Protein AF-A0A522DZ45-F1 (afdb_monomer)

Mean predicted aligned error: 13.58 Å

pLDDT: mean 76.58, std 24.74, range [31.66, 98.0]

Nearest PDB structures (foldseek):
  8xeo-assembly1_A  TM=7.643E-01  e=3.163E-04  Legionella pneumophila
  8xeh-assembly1_E  TM=7.395E-01  e=2.296E-04  Legionella pneumophila
  1no5-assembly2_B  TM=6.433E-01  e=9.400E-04  Haemophilus influenzae
  2rff-assembly1_A  TM=5.553E-01  e=5.630E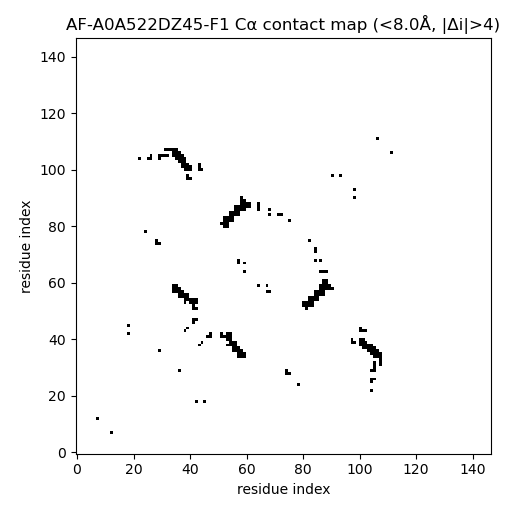-04  Saccharolobus solfataricus P2
  3jz0-assembly1_B  TM=6.076E-01  e=6.879E-02  Enterococcus faecium

Sequence (147 aa):
MKIINDKTSLIQKARIKRKAEIMHYLIEAFKGFDCPVYLFGSYATEKFHGNSDVDILIVTPEQLKDKHYRAACNRMSALDMDYDILVTDSMARLDQSIINSLQIVSLQPSQIQSKVMVSRNQGGMALIRHDRIIDWHVSSTLDLTNF

Foldseek 3Di:
DDPPPPPQDPVNVVLVVVLVVVLVLLLVLCPPPQFWKWWFPCSLVSNDDPQDATEMETADAPVCQVVSVVSVCVSCVPVPHHYDYHYYNDPPPDDVRRVVSIDTRDHRPVVVVVPPDDDDDDDDDDDDDDDDDDDDDDDDDDDDDDD

Radius of gyration: 21.02 Å; Cα contacts (8 Å, |Δi|>4): 140; chains: 1; bounding box: 36×63×49 Å

Structure (mmCIF, N/CA/C/O backbone):
data_AF-A0A522DZ45-F1
#
_entry.id   AF-A0A522DZ45-F1
#
loop_
_atom_site.group_PDB
_atom_site.id
_atom_site.type_symbol
_atom_site.label_atom_id
_atom_site.label_alt_id
_atom_site.label_comp_id
_atom_site.label_asym_id
_atom_site.label_entity_id
_atom_site.label_seq_id
_atom_site.pdbx_PDB_ins_code
_atom_site.Cartn_x
_atom_site.Cartn_y
_atom_site.Cartn_z
_atom_site.occupancy
_atom_site.B_iso_or_equiv
_atom_site.auth_seq_id
_atom_site.auth_comp_id
_atom_site.auth_asym_id
_atom_site.auth_atom_id
_atom_site.pdbx_PDB_model_num
ATOM 1 N N . MET A 1 1 ? 22.751 21.325 -31.273 1.00 41.66 1 MET A N 1
ATOM 2 C CA . MET A 1 1 ? 21.856 20.167 -31.058 1.00 41.66 1 MET A CA 1
ATOM 3 C C . MET A 1 1 ? 22.291 19.477 -29.765 1.00 41.66 1 MET A C 1
ATOM 5 O O . MET A 1 1 ? 23.362 18.888 -29.744 1.00 41.66 1 MET A O 1
ATOM 9 N N . LYS A 1 2 ? 21.569 19.653 -28.649 1.00 40.28 2 LYS A N 1
ATOM 10 C CA . LYS A 1 2 ? 21.887 18.951 -27.391 1.00 40.28 2 LYS A CA 1
ATOM 11 C C . LYS A 1 2 ? 21.321 17.537 -27.498 1.00 40.28 2 LYS A C 1
ATOM 13 O O . LYS A 1 2 ? 20.109 17.368 -27.439 1.00 40.28 2 LYS A O 1
ATOM 18 N N . ILE A 1 3 ? 22.187 16.546 -27.686 1.00 45.78 3 ILE A N 1
ATOM 19 C CA . ILE A 1 3 ? 21.813 15.136 -27.549 1.00 45.78 3 ILE A CA 1
ATOM 20 C C . ILE A 1 3 ? 21.611 14.907 -26.051 1.00 45.78 3 ILE A C 1
ATOM 22 O O . ILE A 1 3 ? 22.574 14.807 -25.290 1.00 45.78 3 ILE A O 1
ATOM 26 N N . ILE A 1 4 ? 20.356 14.933 -25.608 1.00 49.72 4 ILE A N 1
ATOM 27 C CA . ILE A 1 4 ? 19.996 14.581 -24.237 1.00 49.72 4 ILE A CA 1
ATOM 28 C C . ILE A 1 4 ? 20.184 13.070 -24.150 1.00 49.72 4 ILE A C 1
ATOM 30 O O . ILE A 1 4 ? 19.404 12.294 -24.692 1.00 49.72 4 ILE A O 1
ATOM 34 N N . ASN A 1 5 ? 21.303 12.674 -23.557 1.00 49.06 5 ASN A N 1
ATOM 35 C CA . ASN A 1 5 ? 21.681 11.286 -23.371 1.00 49.06 5 ASN A CA 1
ATOM 36 C C . ASN A 1 5 ? 20.736 10.694 -22.311 1.00 49.06 5 ASN A C 1
ATOM 38 O O . ASN A 1 5 ? 20.983 10.833 -21.112 1.00 49.06 5 ASN A O 1
ATOM 42 N N . ASP A 1 6 ? 19.615 10.118 -22.746 1.00 60.06 6 ASP A N 1
ATOM 43 C CA . ASP A 1 6 ? 18.655 9.427 -21.883 1.00 60.06 6 ASP A CA 1
ATOM 44 C C . ASP A 1 6 ? 19.277 8.105 -21.402 1.00 60.06 6 ASP A C 1
ATOM 46 O O . ASP A 1 6 ? 19.072 7.033 -21.967 1.00 60.06 6 ASP A O 1
ATOM 50 N N . LYS A 1 7 ? 20.134 8.207 -20.381 1.00 66.19 7 LYS A N 1
ATOM 51 C CA . LYS A 1 7 ? 20.932 7.111 -19.809 1.00 66.19 7 LYS A CA 1
ATOM 52 C C . LYS A 1 7 ? 20.122 6.172 -18.901 1.00 66.19 7 LYS A C 1
ATOM 54 O O . LYS A 1 7 ? 20.706 5.548 -18.017 1.00 66.19 7 LYS A O 1
ATOM 59 N N . THR A 1 8 ? 18.803 6.065 -19.061 1.00 74.69 8 THR A N 1
ATOM 60 C CA . THR A 1 8 ? 18.029 5.064 -18.311 1.00 74.69 8 THR A CA 1
ATOM 61 C C . THR A 1 8 ? 17.994 3.735 -19.056 1.00 74.69 8 THR A C 1
ATOM 63 O O . THR A 1 8 ? 17.561 3.654 -20.206 1.00 74.69 8 THR A O 1
ATOM 66 N N . SER A 1 9 ? 18.447 2.666 -18.395 1.00 87.06 9 SER A N 1
ATOM 67 C CA . SER A 1 9 ? 18.391 1.316 -18.963 1.00 87.06 9 SER A CA 1
ATOM 68 C C . SER A 1 9 ? 16.939 0.857 -19.141 1.00 87.06 9 SER A C 1
ATOM 70 O O . SER A 1 9 ? 16.041 1.305 -18.426 1.00 87.06 9 SER A O 1
ATOM 72 N N . LEU A 1 10 ? 16.689 -0.080 -20.063 1.00 87.88 10 LEU A N 1
ATOM 73 C CA . LEU A 1 10 ? 15.348 -0.657 -20.260 1.00 87.88 10 LEU A CA 1
ATOM 74 C C . LEU A 1 10 ? 14.769 -1.232 -18.957 1.00 87.88 10 LEU A C 1
ATOM 76 O O . LEU A 1 10 ? 13.581 -1.079 -18.686 1.00 87.88 10 LEU A O 1
ATOM 80 N N . ILE A 1 11 ? 15.625 -1.819 -18.118 1.00 86.88 11 ILE A N 1
ATOM 81 C CA . ILE A 1 11 ? 15.256 -2.353 -16.801 1.00 86.88 11 ILE A CA 1
ATOM 82 C C . ILE A 1 11 ? 14.803 -1.228 -15.863 1.00 86.88 11 ILE A C 1
ATOM 84 O O . ILE A 1 11 ? 13.797 -1.367 -15.169 1.00 86.88 11 ILE A O 1
ATOM 88 N N . GLN A 1 12 ? 15.509 -0.094 -15.852 1.00 87.00 12 GLN A N 1
ATOM 89 C CA . GLN A 1 12 ? 15.113 1.072 -15.058 1.00 87.00 12 GLN A CA 1
ATOM 90 C C . GLN A 1 12 ? 13.783 1.655 -15.546 1.00 87.00 12 GLN A C 1
ATOM 92 O O . GLN A 1 12 ? 12.916 1.948 -14.726 1.00 87.00 12 GLN A O 1
ATOM 97 N N . LYS A 1 13 ? 13.577 1.750 -16.866 1.00 89.19 13 LYS A N 1
ATOM 98 C CA . LYS A 1 13 ? 12.304 2.204 -17.450 1.00 89.19 13 LYS A CA 1
ATOM 99 C C . LYS A 1 13 ? 11.144 1.280 -17.071 1.00 89.19 13 LYS A C 1
ATOM 101 O O . LYS A 1 13 ? 10.094 1.765 -16.655 1.00 89.19 13 LYS A O 1
ATOM 106 N N . ALA A 1 14 ? 11.346 -0.037 -17.149 1.00 89.25 14 ALA A N 1
ATOM 107 C CA . ALA A 1 14 ? 10.351 -1.026 -16.740 1.00 89.25 14 ALA A CA 1
ATOM 108 C C . ALA A 1 14 ? 10.012 -0.920 -15.244 1.00 89.25 14 ALA A C 1
ATOM 110 O O . ALA A 1 14 ? 8.837 -0.943 -14.886 1.00 89.25 14 ALA A O 1
ATOM 111 N N . ARG A 1 15 ? 11.017 -0.721 -14.378 1.00 89.94 15 ARG A N 1
ATOM 112 C CA . ARG A 1 15 ? 10.806 -0.476 -12.942 1.00 89.94 15 ARG A CA 1
ATOM 113 C C . ARG A 1 15 ? 9.982 0.787 -12.694 1.00 89.94 15 ARG A C 1
ATOM 115 O O . ARG A 1 15 ? 8.965 0.717 -12.014 1.00 89.94 15 ARG A O 1
ATOM 122 N N . ILE A 1 16 ? 10.366 1.923 -13.275 1.00 90.62 16 ILE A N 1
ATOM 123 C CA . ILE A 1 16 ? 9.628 3.187 -13.107 1.00 90.62 16 ILE A CA 1
ATOM 124 C C . ILE A 1 16 ? 8.167 3.016 -13.535 1.00 90.62 16 ILE A C 1
ATOM 126 O O . ILE A 1 16 ? 7.261 3.386 -12.790 1.00 90.62 16 ILE A O 1
ATOM 130 N N . LYS A 1 17 ? 7.941 2.398 -14.702 1.00 91.94 17 LYS A N 1
ATOM 131 C CA . LYS A 1 17 ? 6.596 2.113 -15.207 1.00 91.94 17 LYS A CA 1
ATOM 132 C C . LYS A 1 17 ? 5.808 1.230 -14.236 1.00 91.94 17 LYS A C 1
ATOM 134 O O . LYS A 1 17 ? 4.699 1.597 -13.868 1.00 91.94 17 LYS A O 1
ATOM 139 N N . ARG A 1 18 ? 6.396 0.125 -13.766 1.00 92.44 18 ARG A N 1
ATOM 140 C CA . ARG A 1 18 ? 5.729 -0.797 -12.837 1.00 92.44 18 ARG A CA 1
ATOM 141 C C . ARG A 1 18 ? 5.353 -0.112 -11.526 1.00 92.44 18 ARG A C 1
ATOM 143 O O . ARG A 1 18 ? 4.220 -0.236 -11.085 1.00 92.44 18 ARG A O 1
ATOM 150 N N . LYS A 1 19 ? 6.262 0.663 -10.928 1.00 92.69 19 LYS A N 1
ATOM 151 C CA . LYS A 1 19 ? 5.959 1.435 -9.712 1.00 92.69 19 LYS A CA 1
ATOM 152 C C . LYS A 1 19 ? 4.805 2.414 -9.941 1.00 92.69 19 LYS A C 1
ATOM 154 O O . LYS A 1 19 ? 3.927 2.519 -9.090 1.00 92.69 19 LYS A O 1
ATOM 159 N N . ALA A 1 20 ? 4.798 3.119 -11.073 1.00 92.88 20 ALA A N 1
ATOM 160 C CA . ALA A 1 20 ? 3.734 4.062 -11.404 1.00 92.88 20 ALA A CA 1
ATOM 161 C C . ALA A 1 20 ? 2.370 3.370 -11.566 1.00 92.88 20 ALA A C 1
ATOM 163 O O . ALA A 1 20 ? 1.375 3.885 -11.066 1.00 92.88 20 ALA A O 1
ATOM 164 N N . GLU A 1 21 ? 2.328 2.194 -12.201 1.00 94.62 21 GLU A N 1
ATOM 165 C CA . GLU A 1 21 ? 1.113 1.375 -12.324 1.00 94.62 21 GLU A CA 1
ATOM 166 C C . GLU A 1 21 ? 0.566 0.959 -10.954 1.00 94.62 21 GLU A C 1
ATOM 168 O O . GLU A 1 21 ? -0.621 1.138 -10.692 1.00 94.62 21 GLU A O 1
ATOM 173 N N . ILE A 1 22 ? 1.433 0.474 -10.058 1.00 95.44 22 ILE A N 1
ATOM 174 C CA . ILE A 1 22 ? 1.035 0.081 -8.700 1.00 95.44 22 ILE A CA 1
ATOM 175 C C . ILE A 1 22 ? 0.538 1.283 -7.902 1.00 95.44 22 ILE A C 1
ATOM 177 O O . ILE A 1 22 ? -0.529 1.220 -7.299 1.00 95.44 22 ILE A O 1
ATOM 181 N N . MET A 1 23 ? 1.253 2.408 -7.938 1.00 95.25 23 MET A N 1
ATOM 182 C CA . MET A 1 23 ? 0.802 3.624 -7.259 1.00 95.25 23 MET A CA 1
ATOM 183 C C . MET A 1 23 ? -0.543 4.116 -7.792 1.00 95.25 23 MET A C 1
ATOM 185 O O . MET A 1 23 ? -1.404 4.499 -7.004 1.00 95.25 23 MET A O 1
ATOM 189 N N . HIS A 1 24 ? -0.744 4.085 -9.110 1.00 95.31 24 HIS A N 1
ATOM 190 C CA . HIS A 1 24 ? -2.011 4.473 -9.720 1.00 95.31 24 HIS A CA 1
ATOM 191 C C . HIS A 1 24 ? -3.156 3.555 -9.277 1.00 95.31 24 HIS A C 1
ATOM 193 O O . HIS A 1 24 ? -4.192 4.054 -8.839 1.00 95.31 24 HIS A O 1
ATOM 199 N N . TYR A 1 25 ? -2.940 2.235 -9.313 1.00 96.81 25 TYR A N 1
ATOM 200 C CA . TYR A 1 25 ? -3.900 1.259 -8.805 1.00 96.81 25 TYR A CA 1
ATOM 201 C C . TYR A 1 25 ? -4.271 1.551 -7.350 1.00 96.81 25 TYR A C 1
ATOM 203 O O . TYR A 1 25 ? -5.450 1.668 -7.030 1.00 96.81 25 TYR A O 1
ATOM 211 N N . LEU A 1 26 ? -3.275 1.711 -6.473 1.00 97.12 26 LEU A N 1
ATOM 212 C CA . LEU A 1 26 ? -3.495 1.918 -5.044 1.00 97.12 26 LEU A CA 1
ATOM 213 C C . LEU A 1 26 ? -4.275 3.210 -4.768 1.00 97.12 26 LEU A C 1
ATOM 215 O O . LEU A 1 26 ? -5.194 3.206 -3.950 1.00 97.12 26 LEU A O 1
ATOM 219 N N . ILE A 1 27 ? -3.951 4.305 -5.460 1.00 95.25 27 ILE A N 1
ATOM 220 C CA . ILE A 1 27 ? -4.651 5.588 -5.299 1.00 95.25 27 ILE A CA 1
ATOM 221 C C . ILE A 1 27 ? -6.129 5.457 -5.680 1.00 95.25 27 ILE A C 1
ATOM 223 O O . ILE A 1 27 ? -6.992 5.915 -4.930 1.00 95.25 27 ILE A O 1
ATOM 227 N N . GLU A 1 28 ? -6.439 4.816 -6.808 1.00 95.44 28 GLU A N 1
ATOM 228 C CA . GLU A 1 28 ? -7.829 4.632 -7.234 1.00 95.44 28 GLU A CA 1
ATOM 229 C C . GLU A 1 28 ? -8.567 3.623 -6.345 1.00 95.44 28 GLU A C 1
ATOM 231 O O . GLU A 1 28 ? -9.671 3.906 -5.875 1.00 95.44 28 GLU A O 1
ATOM 236 N N . ALA A 1 29 ? -7.939 2.490 -6.023 1.00 95.75 29 ALA A N 1
ATOM 237 C CA . ALA A 1 29 ? -8.518 1.459 -5.168 1.00 95.75 29 ALA A CA 1
ATOM 238 C C . ALA A 1 29 ? -8.840 1.993 -3.767 1.00 95.75 29 ALA A C 1
ATOM 240 O O . ALA A 1 29 ? -9.884 1.657 -3.211 1.00 95.75 29 ALA A O 1
ATOM 241 N N . PHE A 1 30 ? -7.995 2.860 -3.197 1.00 95.81 30 PHE A N 1
ATOM 242 C CA . PHE A 1 30 ? -8.161 3.444 -1.858 1.00 95.81 30 PHE A CA 1
ATOM 243 C C . PHE A 1 30 ? -8.716 4.873 -1.854 1.00 95.81 30 PHE A C 1
ATOM 245 O O . PHE A 1 30 ? -8.733 5.546 -0.814 1.00 95.81 30 PHE A O 1
ATOM 252 N N . LYS A 1 31 ? -9.254 5.330 -2.986 1.00 91.94 31 LYS A N 1
ATOM 253 C CA . LYS A 1 31 ? -9.982 6.593 -3.059 1.00 91.94 31 LYS A CA 1
ATOM 254 C C . LYS A 1 31 ? -11.163 6.570 -2.088 1.00 91.94 31 LYS A C 1
ATOM 256 O O . LYS A 1 31 ? -11.924 5.598 -2.030 1.00 91.94 31 LYS A O 1
ATOM 261 N N . GLY A 1 32 ? -11.270 7.621 -1.276 1.00 89.00 32 GLY A N 1
ATOM 262 C CA . GLY A 1 32 ? -12.320 7.751 -0.262 1.00 89.00 32 GLY A CA 1
ATOM 263 C C . GLY A 1 32 ? -12.331 6.633 0.786 1.00 89.00 32 GLY A C 1
ATOM 264 O O . GLY A 1 32 ? -13.394 6.316 1.306 1.00 89.00 32 GLY A O 1
ATOM 265 N N . PHE A 1 33 ? -11.196 5.979 1.053 1.00 93.38 33 PHE A N 1
ATOM 266 C CA . PHE A 1 33 ? -11.109 5.019 2.151 1.00 93.38 33 PHE A CA 1
ATOM 267 C C . PHE A 1 33 ? -11.224 5.738 3.499 1.00 93.38 33 PHE A C 1
ATOM 269 O O . PHE A 1 33 ? -10.705 6.840 3.675 1.00 93.38 33 PHE A O 1
ATOM 276 N N . ASP A 1 34 ? -11.895 5.102 4.458 1.00 90.69 3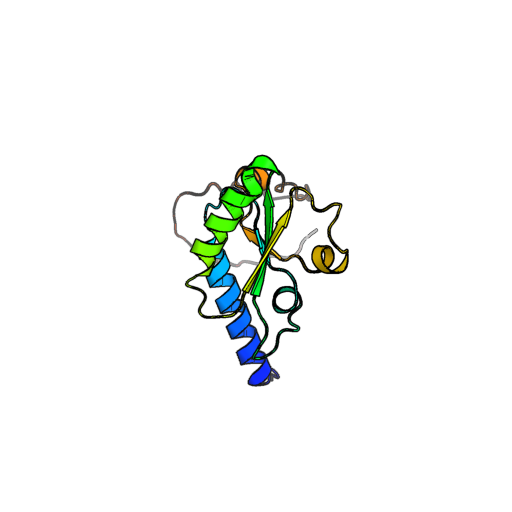4 ASP A N 1
ATOM 277 C CA . ASP A 1 34 ? -12.262 5.726 5.736 1.00 90.69 34 ASP A CA 1
ATOM 278 C C . ASP A 1 34 ? -11.063 5.991 6.658 1.00 90.69 34 ASP A C 1
ATOM 280 O O . ASP A 1 34 ? -11.221 6.613 7.704 1.00 90.69 34 ASP A O 1
ATOM 284 N N . CYS A 1 35 ? -9.862 5.532 6.312 1.00 92.00 35 CYS A N 1
ATOM 285 C CA . CYS A 1 35 ? -8.660 5.679 7.123 1.00 92.00 35 CYS A CA 1
ATOM 286 C C . CYS A 1 35 ? -7.405 5.879 6.259 1.00 92.00 35 CYS A C 1
ATOM 288 O O . CYS A 1 35 ? -7.416 5.530 5.076 1.00 92.00 35 CYS A O 1
ATOM 290 N N . PRO A 1 36 ? -6.318 6.429 6.832 1.00 93.88 36 PRO A N 1
ATOM 291 C CA . PRO A 1 36 ? -5.055 6.577 6.123 1.00 93.88 36 PRO A CA 1
ATOM 292 C C . PRO A 1 36 ? -4.501 5.238 5.628 1.00 93.88 36 PRO A C 1
ATOM 294 O O . PRO A 1 36 ? -4.484 4.250 6.370 1.00 93.88 36 PRO A O 1
ATOM 297 N N . VAL A 1 37 ? -4.015 5.242 4.387 1.00 96.00 37 VAL A N 1
ATOM 298 C CA . VAL A 1 37 ? -3.366 4.104 3.729 1.00 96.00 37 VAL A CA 1
ATOM 299 C C . VAL A 1 37 ? -2.002 4.539 3.224 1.00 96.00 37 VAL A C 1
ATOM 301 O O . VAL A 1 37 ? -1.864 5.586 2.578 1.00 96.00 37 VAL A O 1
ATOM 304 N N . TYR A 1 38 ? -1.001 3.714 3.495 1.00 96.81 38 TYR A N 1
ATOM 305 C CA . TYR A 1 38 ? 0.377 3.936 3.090 1.00 96.81 38 TYR A CA 1
ATOM 306 C C . TYR A 1 38 ? 0.902 2.724 2.327 1.00 96.81 38 TYR A C 1
ATOM 308 O O . TYR A 1 38 ? 0.581 1.592 2.668 1.00 96.81 38 TYR A O 1
ATOM 316 N N . LEU A 1 39 ? 1.742 2.972 1.333 1.00 97.19 39 LEU A N 1
ATOM 317 C CA . LEU A 1 39 ? 2.633 1.984 0.740 1.00 97.19 39 LEU A CA 1
ATOM 318 C C . LEU A 1 39 ? 3.916 1.947 1.577 1.00 97.19 39 LEU A C 1
ATOM 320 O O . LEU A 1 39 ? 4.432 3.003 1.953 1.00 97.19 39 LEU A O 1
ATOM 324 N N . PHE A 1 40 ? 4.450 0.761 1.849 1.00 95.81 40 PHE A N 1
ATOM 325 C CA . PHE A 1 40 ? 5.753 0.609 2.498 1.00 95.81 40 PHE A CA 1
ATOM 326 C C . PHE A 1 40 ? 6.618 -0.431 1.772 1.00 95.81 40 PHE A C 1
ATOM 328 O O . PHE A 1 40 ? 6.310 -0.839 0.652 1.00 95.81 40 PHE A O 1
ATOM 335 N N . GLY A 1 41 ? 7.776 -0.764 2.344 1.00 94.44 41 GLY A N 1
ATOM 336 C CA . GLY A 1 41 ? 8.581 -1.882 1.859 1.00 94.44 41 GLY A CA 1
ATOM 337 C C . GLY A 1 41 ? 9.290 -1.626 0.525 1.00 94.44 41 GLY A C 1
ATOM 338 O O . GLY A 1 41 ? 9.822 -0.538 0.252 1.00 94.44 41 GLY A O 1
ATOM 339 N N . SER A 1 42 ? 9.389 -2.670 -0.297 1.00 94.50 42 SER A N 1
ATOM 340 C CA . SER A 1 42 ? 10.284 -2.682 -1.464 1.00 94.50 42 SER A CA 1
ATOM 341 C C . SER A 1 42 ? 9.829 -1.737 -2.585 1.00 94.50 42 SER A C 1
ATOM 343 O O . SER A 1 42 ? 10.662 -1.078 -3.217 1.00 94.50 42 SER A O 1
ATOM 345 N N . TYR A 1 43 ? 8.516 -1.593 -2.785 1.00 94.69 43 TYR A N 1
ATOM 346 C CA . TYR A 1 43 ? 7.940 -0.653 -3.749 1.00 94.69 43 TYR A CA 1
ATOM 347 C C . TYR A 1 43 ? 8.097 0.800 -3.307 1.00 94.69 43 TYR A C 1
ATOM 349 O O . TYR A 1 43 ? 8.454 1.657 -4.124 1.00 94.69 43 TYR A O 1
ATOM 357 N N . ALA A 1 44 ? 7.916 1.079 -2.014 1.00 94.06 44 ALA A N 1
ATOM 358 C CA . ALA A 1 44 ? 8.116 2.423 -1.495 1.00 94.06 44 ALA A CA 1
ATOM 359 C C . ALA A 1 44 ? 9.590 2.856 -1.592 1.00 94.06 44 ALA A C 1
ATOM 361 O O . ALA A 1 44 ? 9.889 3.977 -2.002 1.00 94.06 44 ALA A O 1
ATOM 362 N N . THR A 1 45 ? 10.523 1.944 -1.309 1.00 93.00 45 THR A N 1
ATOM 363 C CA . THR A 1 45 ? 11.974 2.212 -1.349 1.00 93.00 45 THR A CA 1
ATOM 364 C C . THR A 1 45 ? 12.620 2.068 -2.730 1.00 93.00 45 THR A C 1
ATOM 366 O O . THR A 1 45 ? 13.827 2.263 -2.849 1.00 93.00 45 THR A O 1
ATOM 369 N N . GLU A 1 46 ? 11.848 1.731 -3.770 1.00 90.62 46 GLU A N 1
ATOM 370 C CA . GLU A 1 46 ? 12.333 1.486 -5.143 1.00 90.62 46 GLU A CA 1
ATOM 371 C C . GLU A 1 46 ? 13.327 0.318 -5.275 1.00 90.62 46 GLU A C 1
ATOM 373 O O . GLU A 1 46 ? 14.043 0.196 -6.272 1.00 90.62 46 GLU A O 1
ATOM 378 N N . LYS A 1 47 ? 13.355 -0.576 -4.282 1.00 91.62 47 LYS A N 1
ATOM 379 C CA . LYS A 1 47 ? 14.233 -1.755 -4.241 1.00 91.62 47 LYS A CA 1
ATOM 380 C C . LYS A 1 47 ? 13.549 -3.042 -4.704 1.00 91.62 47 LYS A C 1
ATOM 382 O O . LYS A 1 47 ? 14.165 -4.097 -4.646 1.00 91.62 47 LYS A O 1
ATOM 387 N N . PHE A 1 48 ? 12.308 -2.968 -5.176 1.00 91.69 48 PHE A N 1
ATOM 388 C CA . PHE A 1 48 ? 11.539 -4.122 -5.640 1.00 91.69 48 PHE A CA 1
ATOM 389 C C . PHE A 1 48 ? 12.164 -4.834 -6.857 1.00 91.69 48 PHE A C 1
ATOM 391 O O . PHE A 1 48 ? 12.915 -4.265 -7.667 1.00 91.69 48 PHE A O 1
ATOM 398 N N . HIS A 1 49 ? 11.821 -6.109 -6.999 1.00 88.25 49 HIS A N 1
ATOM 399 C CA . HIS A 1 49 ? 12.276 -7.023 -8.048 1.00 88.25 49 HIS A CA 1
ATOM 400 C C . HIS A 1 49 ? 11.065 -7.699 -8.709 1.00 88.25 49 HIS A C 1
ATOM 402 O O . HIS A 1 49 ? 9.926 -7.411 -8.355 1.00 88.25 49 HIS A O 1
ATOM 408 N N . GLY A 1 50 ? 11.302 -8.595 -9.674 1.00 82.50 50 GLY A N 1
ATOM 409 C CA . GLY A 1 50 ? 10.227 -9.244 -10.441 1.00 82.50 50 GLY A CA 1
ATOM 410 C C . GLY A 1 50 ? 9.184 -9.988 -9.597 1.00 82.50 50 GLY A C 1
ATOM 411 O O . GLY A 1 50 ? 8.027 -10.018 -9.991 1.00 82.50 50 GLY A O 1
ATOM 412 N N . ASN A 1 51 ? 9.579 -10.504 -8.429 1.00 86.44 51 ASN A N 1
ATOM 413 C CA . ASN A 1 51 ? 8.712 -11.269 -7.525 1.00 86.44 51 ASN A CA 1
ATOM 414 C C . ASN A 1 51 ? 8.419 -10.516 -6.218 1.00 86.44 51 ASN A C 1
ATOM 416 O O . ASN A 1 51 ? 8.130 -11.141 -5.206 1.00 86.44 51 ASN A O 1
ATOM 420 N N . SER A 1 52 ? 8.607 -9.195 -6.193 1.00 93.81 52 SER A N 1
ATOM 421 C CA . SER A 1 52 ? 8.250 -8.405 -5.016 1.00 93.81 52 SER A CA 1
ATOM 422 C C . SER A 1 52 ? 6.737 -8.248 -4.917 1.00 93.81 52 SER A C 1
ATOM 424 O O . SER A 1 52 ? 6.087 -7.861 -5.893 1.00 93.81 52 SER A O 1
ATOM 426 N N . ASP A 1 53 ? 6.237 -8.494 -3.720 1.00 95.44 53 ASP A N 1
ATOM 427 C CA . ASP A 1 53 ? 4.903 -8.196 -3.226 1.00 95.44 53 ASP A CA 1
ATOM 428 C C . ASP A 1 53 ? 4.686 -6.693 -2.995 1.00 95.44 53 ASP A C 1
ATOM 430 O O . ASP A 1 53 ? 5.622 -5.883 -2.974 1.00 95.44 53 ASP A O 1
ATOM 434 N N . VAL A 1 54 ? 3.413 -6.309 -2.885 1.00 96.62 54 VAL A N 1
ATOM 435 C CA . VAL A 1 54 ? 2.984 -4.941 -2.574 1.00 96.62 54 VAL A CA 1
ATOM 436 C C . VAL A 1 54 ? 2.542 -4.848 -1.116 1.00 96.62 54 VAL A C 1
ATOM 438 O O . VAL A 1 54 ? 1.500 -5.376 -0.739 1.00 96.62 54 VAL A O 1
ATOM 441 N N . ASP A 1 55 ? 3.306 -4.107 -0.318 1.00 97.00 55 ASP A N 1
ATOM 442 C CA . ASP A 1 55 ? 3.063 -3.927 1.114 1.00 97.00 55 ASP A CA 1
ATOM 443 C C . ASP A 1 55 ? 2.238 -2.666 1.412 1.00 97.00 55 ASP A C 1
ATOM 445 O O . ASP A 1 55 ? 2.683 -1.543 1.135 1.00 97.00 55 ASP A O 1
ATOM 449 N N . ILE A 1 56 ? 1.067 -2.802 2.043 1.00 98.00 56 ILE A N 1
ATOM 450 C CA . ILE A 1 56 ? 0.273 -1.647 2.488 1.00 98.00 56 ILE A CA 1
ATOM 451 C C . ILE A 1 56 ? 0.033 -1.624 3.995 1.00 98.00 56 ILE A C 1
ATOM 453 O O . ILE A 1 56 ? -0.214 -2.640 4.639 1.00 98.00 56 ILE A O 1
ATOM 457 N N . LEU A 1 57 ? 0.068 -0.420 4.557 1.00 97.50 57 LEU A N 1
ATOM 458 C CA . LEU A 1 57 ? -0.213 -0.144 5.957 1.00 97.50 57 LEU A CA 1
ATOM 459 C C . LEU A 1 57 ? -1.501 0.664 6.082 1.00 97.50 57 LEU A C 1
ATOM 461 O O . LEU A 1 57 ? -1.660 1.710 5.449 1.00 97.50 57 LEU A O 1
ATOM 465 N N . ILE A 1 58 ? -2.374 0.222 6.979 1.00 96.44 58 ILE A N 1
ATOM 466 C CA . ILE A 1 58 ? -3.604 0.909 7.354 1.00 96.44 58 ILE A CA 1
ATOM 467 C C . ILE A 1 58 ? -3.520 1.306 8.820 1.00 96.44 58 ILE A C 1
ATOM 469 O O . ILE A 1 58 ? -3.282 0.463 9.687 1.00 96.44 58 ILE A O 1
ATOM 473 N N . VAL A 1 59 ? -3.762 2.587 9.099 1.00 94.38 59 VAL A N 1
ATOM 474 C CA . VAL A 1 59 ? -3.823 3.095 10.474 1.00 94.38 59 VAL A CA 1
ATOM 475 C C . VAL A 1 59 ? -5.271 3.345 10.857 1.00 94.38 59 VAL A C 1
ATOM 477 O O . VAL A 1 59 ? -5.930 4.217 10.293 1.00 94.38 59 VAL A O 1
ATOM 480 N N . THR A 1 60 ? -5.787 2.575 11.807 1.00 94.75 60 THR A N 1
ATOM 481 C CA . THR A 1 60 ? -7.198 2.612 12.183 1.00 94.75 60 THR A CA 1
ATOM 482 C C . THR A 1 60 ? -7.426 2.209 13.638 1.00 94.75 60 THR A C 1
ATOM 484 O O . THR A 1 60 ? -6.693 1.356 14.130 1.00 94.75 60 THR A O 1
ATOM 487 N N . PRO A 1 61 ? -8.437 2.760 14.339 1.00 94.50 61 PRO A N 1
ATOM 488 C CA . PRO A 1 61 ? -8.723 2.366 15.717 1.00 94.50 61 PRO A CA 1
ATOM 489 C C . PRO A 1 61 ? -8.879 0.848 15.885 1.00 94.50 61 PRO A C 1
ATOM 491 O O . PRO A 1 61 ? -9.457 0.194 15.017 1.00 94.50 61 PRO A O 1
ATOM 494 N N . GLU A 1 62 ? -8.424 0.314 17.024 1.00 94.56 62 GLU A N 1
ATOM 495 C CA . GLU A 1 62 ? -8.416 -1.126 17.341 1.00 94.56 62 GLU A CA 1
ATOM 496 C C . GLU A 1 62 ? -9.749 -1.809 17.008 1.00 94.56 62 GLU A C 1
ATOM 498 O O . GLU A 1 62 ? -9.791 -2.806 16.291 1.00 94.56 62 GLU A O 1
ATOM 503 N N . GLN A 1 63 ? -10.860 -1.205 17.441 1.00 96.44 63 GLN A N 1
ATOM 504 C CA . GLN A 1 63 ? -12.207 -1.742 17.246 1.00 96.44 63 GLN A CA 1
ATOM 505 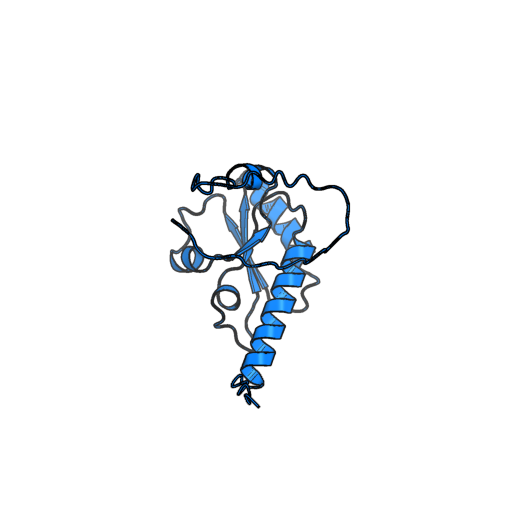C C . GLN A 1 63 ? -12.663 -1.823 15.776 1.00 96.44 63 GLN A C 1
ATOM 507 O O . GLN A 1 63 ? -13.697 -2.421 15.491 1.00 96.44 63 GLN A O 1
ATOM 512 N N . LEU A 1 64 ? -11.933 -1.207 14.839 1.00 96.62 64 LEU A N 1
ATOM 513 C CA . LEU A 1 64 ? -12.233 -1.214 13.405 1.00 96.62 64 LEU A CA 1
ATOM 514 C C . LEU A 1 64 ? -11.209 -2.006 12.574 1.00 96.62 64 LEU A C 1
ATOM 516 O O . LEU A 1 64 ? -11.368 -2.056 11.350 1.00 96.62 64 LEU A O 1
ATOM 520 N N . LYS A 1 65 ? -10.189 -2.629 13.190 1.00 95.25 65 LYS A N 1
ATOM 521 C CA . LYS A 1 65 ? -9.113 -3.337 12.469 1.00 95.25 65 LYS A CA 1
ATOM 522 C C . LYS A 1 65 ? -9.652 -4.381 11.496 1.00 95.25 65 LYS A C 1
ATOM 524 O O . LYS A 1 65 ? -9.376 -4.288 10.304 1.00 95.25 65 LYS A O 1
ATOM 529 N N . ASP A 1 66 ? -10.505 -5.290 11.963 1.00 96.44 66 ASP A N 1
ATOM 530 C CA . ASP A 1 66 ? -11.061 -6.362 11.126 1.00 96.44 66 ASP A CA 1
ATOM 531 C C . ASP A 1 66 ? -11.923 -5.834 9.975 1.00 96.44 66 ASP A C 1
ATOM 533 O O . ASP A 1 66 ? -11.874 -6.351 8.855 1.00 96.44 66 ASP A O 1
ATOM 537 N N . LYS A 1 67 ? -12.707 -4.779 10.236 1.00 96.81 67 LYS A N 1
ATOM 538 C CA . LYS A 1 67 ? -13.549 -4.134 9.222 1.00 96.81 67 LYS A CA 1
ATOM 539 C C . LYS A 1 67 ? -12.681 -3.570 8.098 1.00 96.81 67 LYS A C 1
ATOM 541 O O . LYS A 1 67 ? -12.953 -3.831 6.925 1.00 96.81 67 LYS A O 1
ATOM 546 N N . HIS A 1 68 ? -11.650 -2.802 8.444 1.00 96.69 68 HIS A N 1
ATOM 547 C CA . HIS A 1 68 ? -10.791 -2.166 7.449 1.00 96.69 68 HIS A CA 1
ATOM 548 C C . HIS A 1 68 ? -9.844 -3.150 6.772 1.00 96.69 68 HIS A C 1
ATOM 550 O O . HIS A 1 68 ? -9.635 -3.014 5.571 1.00 96.69 68 HIS A O 1
ATOM 556 N N . TYR A 1 69 ? -9.357 -4.171 7.480 1.00 97.69 69 TYR A N 1
ATOM 557 C CA . TYR A 1 69 ? -8.595 -5.263 6.877 1.00 97.69 69 TYR A CA 1
ATOM 558 C C . TYR A 1 69 ? -9.400 -5.939 5.762 1.00 97.69 69 TYR A C 1
ATOM 560 O O . TYR A 1 69 ? -8.962 -5.967 4.616 1.00 97.69 69 TYR A O 1
ATOM 568 N N . ARG A 1 70 ? -10.637 -6.374 6.047 1.00 97.69 70 ARG A N 1
ATOM 569 C CA . ARG A 1 70 ? -11.512 -6.998 5.037 1.00 97.69 70 ARG A CA 1
ATOM 570 C C . ARG A 1 70 ? -11.812 -6.063 3.867 1.00 97.69 70 ARG A C 1
ATOM 572 O O . ARG A 1 70 ? -11.775 -6.484 2.714 1.00 97.69 70 ARG A O 1
ATOM 579 N N . ALA A 1 71 ? -12.098 -4.792 4.151 1.00 96.62 71 ALA A N 1
ATOM 580 C CA . ALA A 1 71 ? -12.348 -3.801 3.108 1.00 96.62 71 ALA A CA 1
ATOM 581 C C . ALA A 1 71 ? -11.114 -3.577 2.214 1.00 96.62 71 ALA A C 1
ATOM 583 O O . ALA A 1 71 ? -11.259 -3.408 1.003 1.00 96.62 71 ALA A O 1
ATOM 584 N N . ALA A 1 72 ? -9.914 -3.611 2.794 1.00 96.62 72 ALA A N 1
ATOM 585 C CA . ALA A 1 72 ? -8.661 -3.513 2.064 1.00 96.62 72 ALA A CA 1
ATOM 586 C C . ALA A 1 72 ? -8.374 -4.767 1.238 1.00 96.62 72 ALA A C 1
ATOM 588 O O . ALA A 1 72 ? -8.046 -4.624 0.068 1.00 96.62 72 ALA A O 1
ATOM 589 N N . CYS A 1 73 ? -8.590 -5.973 1.774 1.00 97.25 73 CYS A N 1
ATOM 590 C CA . CYS A 1 73 ? -8.489 -7.213 0.998 1.00 97.25 73 CYS A CA 1
ATOM 591 C C . CYS A 1 73 ? -9.384 -7.168 -0.246 1.00 97.25 73 CYS A C 1
ATOM 593 O O . CYS A 1 73 ? -8.925 -7.465 -1.343 1.00 97.25 73 CYS A O 1
ATOM 595 N N . ASN A 1 74 ? -10.634 -6.715 -0.106 1.00 96.31 74 ASN A N 1
ATOM 596 C CA . ASN A 1 74 ? -11.540 -6.574 -1.248 1.00 96.31 74 ASN A CA 1
ATOM 597 C C . ASN A 1 74 ? -10.990 -5.591 -2.294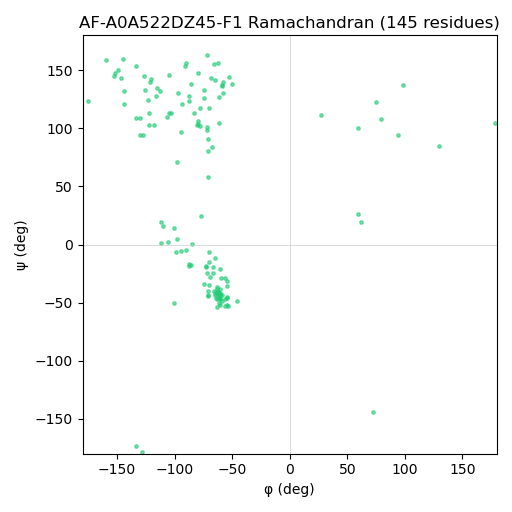 1.00 96.31 74 ASN A C 1
ATOM 599 O O . ASN A 1 74 ? -11.038 -5.877 -3.487 1.00 96.31 74 ASN A O 1
ATOM 603 N N . ARG A 1 75 ? -10.427 -4.457 -1.855 1.00 95.81 75 ARG A N 1
ATOM 604 C CA . ARG A 1 75 ? -9.796 -3.460 -2.738 1.00 95.81 75 ARG A CA 1
ATOM 605 C C . ARG A 1 75 ? -8.490 -3.953 -3.361 1.00 95.81 75 ARG A C 1
ATOM 607 O O . ARG A 1 75 ? -8.158 -3.505 -4.447 1.00 95.81 75 ARG A O 1
ATOM 614 N N . MET A 1 76 ? -7.764 -4.857 -2.711 1.00 96.44 76 MET A N 1
ATOM 615 C CA . MET A 1 76 ? -6.510 -5.434 -3.210 1.00 96.44 76 MET A CA 1
ATOM 616 C C . MET A 1 76 ? -6.732 -6.670 -4.085 1.00 96.44 76 MET A C 1
ATOM 618 O O . MET A 1 76 ? -5.867 -6.992 -4.879 1.00 96.44 76 MET A O 1
ATOM 622 N N . SER A 1 77 ? -7.895 -7.323 -4.018 1.00 94.38 77 SER A N 1
ATOM 623 C CA . SER A 1 77 ? -8.172 -8.565 -4.762 1.00 94.38 77 SER A CA 1
ATOM 624 C C . SER A 1 77 ? -8.088 -8.453 -6.291 1.00 94.38 77 SER A C 1
ATOM 626 O O . SER A 1 77 ? -7.927 -9.465 -6.966 1.00 94.38 77 SER A O 1
ATOM 628 N N . ALA A 1 78 ? -8.200 -7.240 -6.843 1.00 91.88 78 A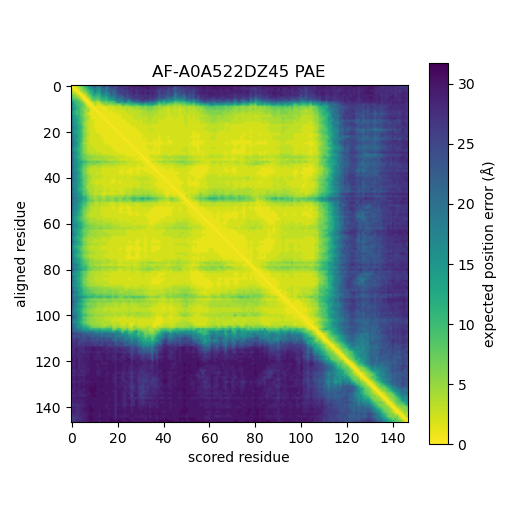LA A N 1
ATOM 629 C CA . ALA A 1 78 ? -8.034 -6.979 -8.273 1.00 91.88 78 ALA A CA 1
ATOM 630 C C . ALA A 1 78 ? -6.581 -6.643 -8.661 1.00 91.88 78 ALA A C 1
ATOM 632 O O . ALA A 1 78 ? -6.282 -6.470 -9.844 1.00 91.88 78 ALA A O 1
ATOM 633 N N . LEU A 1 79 ? -5.683 -6.539 -7.678 1.00 91.44 79 LEU A N 1
ATOM 634 C CA . LEU A 1 79 ? -4.255 -6.423 -7.892 1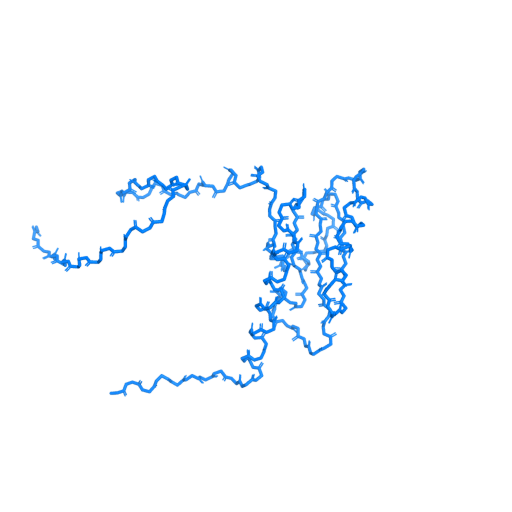.00 91.44 79 LEU A CA 1
ATOM 635 C C . LEU A 1 79 ? -3.751 -7.829 -8.210 1.00 91.44 79 LEU A C 1
ATOM 637 O O . LEU A 1 79 ? -3.630 -8.662 -7.322 1.00 91.44 79 LEU A O 1
ATOM 641 N N . ASP A 1 80 ? -3.513 -8.101 -9.488 1.00 89.25 80 ASP A N 1
ATOM 642 C CA . ASP A 1 80 ? -3.004 -9.379 -10.007 1.00 89.25 80 ASP A CA 1
ATOM 643 C C . ASP A 1 80 ? -1.519 -9.588 -9.624 1.00 89.25 80 ASP A C 1
ATOM 645 O O . ASP A 1 80 ? -0.626 -9.623 -10.473 1.00 89.25 80 ASP A O 1
ATOM 649 N N . MET A 1 81 ? -1.238 -9.573 -8.316 1.00 91.94 81 MET A N 1
ATOM 650 C CA . MET A 1 81 ? 0.069 -9.677 -7.667 1.00 91.94 81 MET A CA 1
ATOM 651 C C . MET A 1 81 ? -0.081 -10.120 -6.210 1.00 91.94 81 MET A C 1
ATOM 653 O O . MET A 1 81 ? -1.104 -9.860 -5.581 1.00 91.94 81 MET A O 1
ATOM 657 N N . ASP A 1 82 ? 0.994 -10.669 -5.648 1.00 95.38 82 ASP A N 1
ATOM 658 C CA . ASP A 1 82 ? 1.099 -10.877 -4.205 1.00 95.38 82 ASP A CA 1
ATOM 659 C C . ASP A 1 82 ? 1.110 -9.533 -3.457 1.00 95.38 82 ASP A C 1
ATOM 661 O O . ASP A 1 82 ? 1.696 -8.539 -3.909 1.00 95.38 82 ASP A O 1
ATOM 665 N N . TYR A 1 83 ? 0.440 -9.496 -2.308 1.00 96.81 83 TYR A N 1
ATOM 666 C CA . TYR A 1 83 ? 0.355 -8.315 -1.463 1.00 96.81 83 TYR A CA 1
ATOM 667 C C . TYR A 1 83 ? 0.232 -8.685 0.010 1.00 96.81 83 TYR A C 1
ATOM 669 O O . TYR A 1 83 ? -0.413 -9.674 0.359 1.00 96.81 83 TYR A O 1
ATOM 677 N N . ASP A 1 84 ? 0.747 -7.799 0.858 1.00 96.88 84 ASP A N 1
ATOM 678 C CA . ASP A 1 84 ? 0.641 -7.886 2.308 1.00 96.88 84 ASP A CA 1
ATOM 679 C C . ASP A 1 84 ? -0.053 -6.642 2.872 1.00 96.88 84 ASP A C 1
ATOM 681 O O . ASP A 1 84 ? 0.156 -5.507 2.433 1.00 96.88 84 ASP A O 1
ATOM 685 N N . ILE A 1 85 ? -0.924 -6.859 3.860 1.00 97.56 85 ILE A N 1
ATOM 686 C CA . ILE A 1 85 ? -1.700 -5.796 4.507 1.00 97.56 85 ILE A CA 1
ATOM 687 C C . ILE A 1 85 ? -1.404 -5.812 6.000 1.00 97.56 85 ILE A C 1
ATOM 689 O O . ILE A 1 85 ? -1.827 -6.713 6.725 1.00 97.56 85 ILE A O 1
ATOM 693 N N . LEU A 1 86 ? -0.750 -4.755 6.469 1.00 96.62 86 LEU A N 1
ATOM 694 C CA . LEU A 1 86 ? -0.548 -4.486 7.882 1.00 96.62 86 LEU A CA 1
ATOM 695 C C . LEU A 1 86 ? -1.609 -3.500 8.376 1.00 96.62 86 LEU A C 1
ATOM 697 O O . LEU A 1 86 ? -1.818 -2.442 7.784 1.00 96.62 86 LEU A O 1
ATOM 701 N N . VAL A 1 87 ? -2.268 -3.817 9.490 1.00 96.50 87 VAL A N 1
ATOM 702 C CA . VAL A 1 87 ? -3.260 -2.932 10.115 1.00 96.50 87 VAL A CA 1
ATOM 703 C C . VAL A 1 87 ? -2.853 -2.648 11.552 1.00 96.50 87 VAL A C 1
ATOM 705 O O . VAL A 1 87 ? -2.675 -3.563 12.353 1.00 96.50 87 VAL A O 1
ATOM 708 N N . THR A 1 88 ? -2.721 -1.369 11.891 1.00 95.38 88 THR A N 1
ATOM 709 C CA . THR A 1 88 ? -2.319 -0.920 13.226 1.00 95.38 88 THR A CA 1
ATOM 710 C C . THR A 1 88 ? -3.219 0.203 13.725 1.00 95.38 88 THR A C 1
ATOM 712 O O . THR A 1 88 ? -3.772 0.971 12.948 1.00 95.38 88 THR A O 1
ATOM 715 N N . ASP A 1 89 ? -3.340 0.321 15.037 1.00 93.56 89 ASP A N 1
ATOM 716 C CA . ASP A 1 89 ? -3.980 1.433 15.739 1.00 93.56 89 ASP A CA 1
ATOM 717 C C . ASP A 1 89 ? -3.019 2.597 15.991 1.00 93.56 89 ASP A C 1
ATOM 719 O O . ASP A 1 89 ? -3.452 3.727 16.222 1.00 93.56 89 ASP A O 1
ATOM 723 N N . SER A 1 90 ? -1.711 2.349 15.895 1.00 90.56 90 SER A N 1
ATOM 724 C CA . SER A 1 90 ? -0.686 3.359 16.127 1.00 90.56 90 SER A CA 1
ATOM 725 C C . SER A 1 90 ? 0.597 3.084 15.348 1.00 90.56 90 SER A C 1
ATOM 727 O O . SER A 1 90 ? 1.041 1.944 15.210 1.00 90.56 90 SER A O 1
ATOM 729 N N . MET A 1 91 ? 1.248 4.161 14.905 1.00 89.88 91 MET A N 1
ATOM 730 C CA . MET A 1 91 ? 2.589 4.105 14.314 1.00 89.88 91 MET A CA 1
ATOM 731 C C . MET A 1 91 ? 3.681 3.829 15.359 1.00 89.88 91 MET A C 1
ATOM 733 O O . MET A 1 91 ? 4.775 3.412 15.000 1.00 89.88 91 MET A O 1
ATOM 737 N N . ALA A 1 92 ? 3.409 4.051 16.651 1.00 89.88 92 ALA A N 1
ATOM 738 C CA . ALA A 1 92 ? 4.430 4.039 17.704 1.00 89.88 92 ALA A CA 1
ATOM 739 C C . ALA A 1 92 ? 5.074 2.664 17.956 1.00 89.88 92 ALA A C 1
ATOM 741 O O . ALA A 1 92 ? 6.133 2.594 18.570 1.00 89.88 92 ALA A O 1
ATOM 742 N N . ARG A 1 93 ? 4.422 1.579 17.526 1.00 85.12 93 ARG A N 1
ATOM 743 C CA . ARG A 1 93 ? 4.892 0.195 17.712 1.00 85.12 93 ARG A CA 1
ATOM 744 C C . ARG A 1 93 ? 5.435 -0.435 16.432 1.00 85.12 93 ARG A C 1
ATOM 746 O O . ARG A 1 93 ? 5.769 -1.613 16.445 1.00 85.12 93 ARG A O 1
ATOM 753 N N . LEU A 1 94 ? 5.464 0.315 15.334 1.00 91.06 94 LEU A N 1
ATOM 754 C CA . LEU A 1 94 ? 5.997 -0.184 14.076 1.00 91.06 94 LEU A CA 1
ATOM 755 C C . LEU A 1 94 ? 7.518 -0.127 14.087 1.00 91.06 94 LEU A C 1
ATOM 757 O O . LEU A 1 94 ? 8.114 0.794 14.647 1.00 91.06 94 LEU A O 1
ATOM 761 N N . ASP A 1 95 ? 8.131 -1.081 13.397 1.00 92.19 95 ASP A N 1
ATOM 762 C CA . ASP A 1 95 ? 9.562 -1.043 13.152 1.00 92.19 95 ASP A CA 1
ATOM 763 C C . ASP A 1 95 ? 9.952 0.240 12.416 1.00 92.19 95 ASP A C 1
ATOM 765 O O . ASP A 1 95 ? 9.290 0.693 11.476 1.00 92.19 95 ASP A O 1
ATOM 769 N N . GLN A 1 96 ? 11.087 0.814 12.814 1.00 91.19 96 GLN A N 1
ATOM 770 C CA . GLN A 1 96 ? 11.563 2.076 12.254 1.00 91.19 96 GLN A CA 1
ATOM 771 C C . GLN A 1 96 ? 11.803 1.990 10.737 1.00 91.19 96 GLN A C 1
ATOM 773 O O . GLN A 1 96 ? 11.657 2.986 10.028 1.00 91.19 96 GLN A O 1
ATOM 778 N N . SER A 1 97 ? 12.147 0.806 10.221 1.00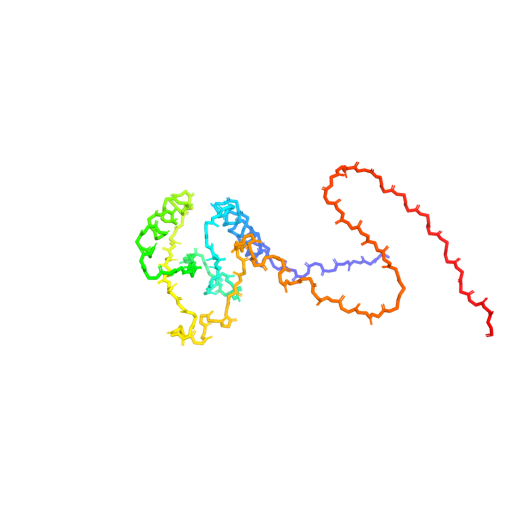 88.88 97 SER A N 1
ATOM 779 C CA . SER A 1 97 ? 12.303 0.554 8.784 1.00 88.88 97 SER A CA 1
ATOM 780 C C . SER A 1 97 ? 10.997 0.761 8.013 1.00 88.88 97 SER A C 1
ATOM 782 O O . SER A 1 97 ? 11.020 1.383 6.951 1.00 88.88 97 SER A O 1
ATOM 784 N N . ILE A 1 98 ? 9.867 0.310 8.568 1.00 90.69 98 ILE A N 1
ATOM 785 C CA . ILE A 1 98 ? 8.535 0.508 7.991 1.00 90.69 98 ILE A CA 1
ATOM 786 C C . ILE A 1 98 ? 8.237 2.001 7.964 1.00 90.69 98 ILE A C 1
ATOM 788 O O . ILE A 1 98 ? 7.994 2.547 6.888 1.00 90.69 98 ILE A O 1
ATOM 792 N N . ILE A 1 99 ? 8.364 2.673 9.115 1.00 90.75 99 ILE A N 1
ATOM 793 C CA . ILE A 1 99 ? 8.085 4.109 9.271 1.00 90.75 99 ILE A CA 1
ATOM 794 C C . ILE A 1 99 ? 8.887 4.943 8.264 1.00 90.75 99 ILE A C 1
ATOM 796 O O . ILE A 1 99 ? 8.331 5.805 7.584 1.00 90.75 99 ILE A O 1
ATOM 800 N N . ASN A 1 100 ? 10.183 4.658 8.121 1.00 89.62 100 ASN A N 1
ATOM 801 C CA . ASN A 1 100 ? 11.076 5.395 7.225 1.00 89.62 100 ASN A CA 1
ATOM 802 C C . ASN A 1 100 ? 10.791 5.152 5.734 1.00 89.62 100 ASN A C 1
ATOM 804 O O . ASN A 1 100 ? 11.295 5.894 4.892 1.00 89.62 100 ASN A O 1
ATOM 808 N N . SER A 1 101 ? 10.021 4.115 5.400 1.00 92.50 101 SER A N 1
ATOM 809 C CA . SER A 1 101 ? 9.672 3.771 4.021 1.00 92.50 101 SER A CA 1
ATOM 810 C C . SER A 1 101 ? 8.290 4.261 3.591 1.00 92.50 101 SER A C 1
ATOM 812 O O . SER A 1 101 ? 7.964 4.132 2.419 1.00 92.50 101 SER A O 1
ATOM 814 N N . LEU A 1 102 ? 7.480 4.830 4.491 1.00 93.88 102 LEU A N 1
ATOM 815 C CA . LEU A 1 102 ? 6.077 5.136 4.204 1.00 93.88 102 LEU A CA 1
ATOM 816 C C . LEU A 1 102 ? 5.901 6.136 3.052 1.00 93.88 102 LEU A C 1
ATOM 818 O O . LEU A 1 102 ? 6.397 7.263 3.084 1.00 93.88 102 LEU A O 1
ATOM 822 N N . GLN A 1 103 ? 5.093 5.745 2.070 1.00 93.19 103 GLN A N 1
ATOM 823 C CA . GLN A 1 103 ? 4.562 6.605 1.018 1.00 93.19 103 GLN A CA 1
ATOM 824 C C . GLN A 1 103 ? 3.047 6.692 1.143 1.00 93.19 103 GLN A C 1
ATOM 826 O O . GLN A 1 103 ? 2.362 5.699 1.354 1.00 93.19 103 GLN A O 1
ATOM 831 N N . ILE A 1 104 ? 2.509 7.900 1.031 1.00 92.56 104 ILE A N 1
ATOM 832 C CA . ILE A 1 104 ? 1.075 8.142 1.191 1.00 92.56 104 ILE A CA 1
ATOM 833 C C . ILE A 1 104 ? 0.334 7.635 -0.052 1.00 92.56 104 ILE A C 1
ATOM 835 O O . ILE A 1 104 ? 0.646 8.059 -1.163 1.00 92.56 104 ILE A O 1
ATOM 839 N N . VAL A 1 105 ? -0.672 6.782 0.155 1.0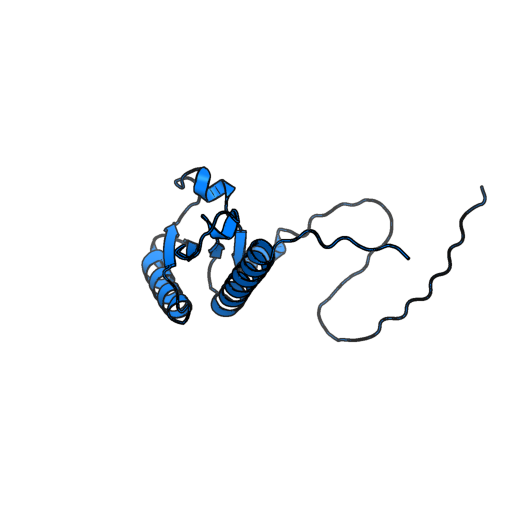0 92.69 105 VAL A N 1
ATOM 840 C CA . VAL A 1 105 ? -1.619 6.342 -0.885 1.00 92.69 105 VAL A CA 1
ATOM 841 C C . VAL A 1 105 ? -2.929 7.111 -0.756 1.00 92.69 105 VAL A C 1
ATOM 843 O O . VAL A 1 105 ? -3.420 7.679 -1.727 1.00 92.69 105 VAL A O 1
ATOM 846 N N . SER A 1 106 ? -3.487 7.149 0.455 1.00 89.62 106 SER A N 1
ATOM 847 C CA . SER A 1 106 ? -4.762 7.801 0.745 1.00 89.62 106 SER A CA 1
ATOM 848 C C . SER A 1 106 ? -4.705 8.443 2.125 1.00 89.62 106 SER A C 1
ATOM 850 O O . SER A 1 106 ? -4.260 7.820 3.090 1.00 89.62 106 SER A O 1
ATOM 852 N N . LEU A 1 107 ? -5.126 9.704 2.222 1.00 80.88 107 LEU A N 1
ATOM 853 C CA . LEU A 1 107 ? -5.282 10.404 3.496 1.00 80.88 107 LEU A CA 1
ATOM 854 C C . LEU A 1 107 ? -6.761 10.508 3.831 1.00 80.88 107 LEU A C 1
ATOM 856 O O . LEU A 1 107 ? -7.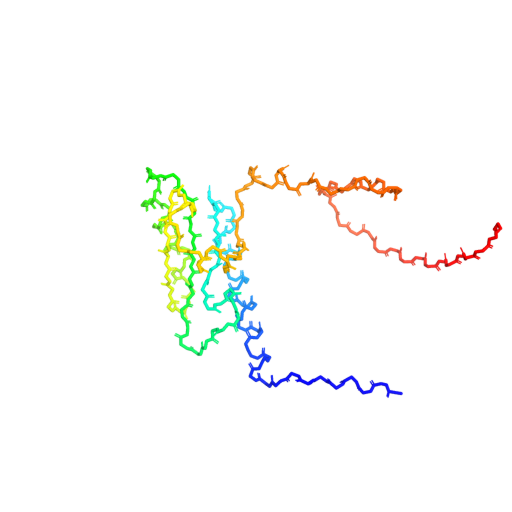592 10.737 2.952 1.00 80.88 107 LEU A O 1
ATOM 860 N N . GLN A 1 108 ? -7.072 10.437 5.123 1.00 69.88 108 GLN A N 1
ATOM 861 C CA . GLN A 1 108 ? -8.399 10.812 5.587 1.00 69.88 108 GLN A CA 1
ATOM 862 C C . GLN A 1 108 ? -8.681 12.280 5.199 1.00 69.88 108 GLN A C 1
ATOM 864 O O . GLN A 1 108 ? -7.810 13.135 5.404 1.00 69.88 108 GLN A O 1
ATOM 869 N N . PRO A 1 109 ? -9.890 12.618 4.713 1.00 57.25 109 PRO A N 1
ATOM 870 C CA . PRO A 1 109 ? -10.251 13.995 4.361 1.00 57.25 109 PRO A CA 1
ATOM 871 C C . PRO A 1 109 ? -10.033 15.001 5.503 1.00 57.25 109 PRO A C 1
ATOM 873 O O . PRO A 1 109 ? -9.664 16.149 5.262 1.00 57.25 109 PRO A O 1
ATOM 876 N N . SER A 1 110 ? -10.190 14.561 6.755 1.00 55.41 110 SER A N 1
ATOM 877 C CA . SER A 1 110 ? -9.950 15.361 7.964 1.00 55.41 110 SER A CA 1
ATOM 878 C C . SER A 1 110 ? -8.477 15.742 8.174 1.00 55.41 110 SER A C 1
ATOM 880 O O . SER A 1 110 ? -8.205 16.760 8.803 1.00 55.41 110 SER A O 1
ATOM 882 N N . GLN A 1 111 ? -7.517 14.989 7.622 1.00 48.66 111 GLN A N 1
ATOM 883 C CA . GLN A 1 111 ? -6.079 15.274 7.747 1.00 48.66 111 GLN A CA 1
ATOM 884 C C . GLN A 1 111 ? -5.542 16.220 6.662 1.00 48.66 111 GLN A C 1
ATOM 886 O O . GLN A 1 111 ? -4.473 16.808 6.832 1.00 48.66 111 GLN A O 1
ATOM 891 N N . ILE A 1 112 ? -6.277 16.423 5.562 1.00 51.91 112 ILE A N 1
ATOM 892 C CA . ILE A 1 112 ? -5.870 17.345 4.487 1.00 51.91 112 ILE A CA 1
ATOM 893 C C . ILE A 1 112 ? -5.995 18.812 4.944 1.00 51.91 112 ILE A C 1
ATOM 895 O O . ILE A 1 112 ? -5.247 19.672 4.479 1.00 51.91 112 ILE A O 1
ATOM 899 N N . GLN A 1 113 ? -6.855 19.106 5.926 1.00 43.09 113 GLN A N 1
ATOM 900 C CA . GLN A 1 113 ? -7.026 20.466 6.454 1.00 43.09 113 GLN A CA 1
ATOM 901 C C . GLN A 1 113 ? -5.856 20.955 7.325 1.00 43.09 113 GLN A C 1
ATOM 903 O O . GLN A 1 113 ? -5.687 22.161 7.483 1.00 43.09 113 GLN A O 1
ATOM 908 N N . SER A 1 114 ? -5.005 20.067 7.850 1.00 38.56 114 SER A N 1
ATOM 909 C CA . SER A 1 114 ? -3.918 20.455 8.768 1.00 38.56 114 SER A CA 1
ATOM 910 C C . SER A 1 114 ? -2.569 20.702 8.083 1.00 38.56 114 SER A C 1
ATOM 912 O O . SER A 1 114 ? -1.624 21.125 8.745 1.00 38.56 114 SER A O 1
ATOM 914 N N . LYS A 1 115 ? -2.448 20.446 6.771 1.00 38.69 115 LYS A N 1
ATOM 915 C CA . LYS A 1 115 ? -1.167 20.527 6.040 1.00 38.69 115 LYS A CA 1
ATOM 916 C C . LYS A 1 115 ? -1.065 21.700 5.058 1.00 38.69 115 LYS A C 1
ATOM 918 O O . LYS A 1 115 ? -0.153 21.730 4.238 1.00 38.69 115 LYS A O 1
ATOM 923 N N . VAL A 1 116 ? -1.946 22.697 5.176 1.00 39.97 116 VAL A N 1
ATOM 924 C CA . VAL A 1 116 ? -1.760 24.019 4.555 1.00 39.97 116 VAL A CA 1
ATOM 925 C C . VAL A 1 116 ? -1.196 24.984 5.601 1.00 39.97 116 VAL A C 1
ATOM 927 O O . VAL A 1 116 ? -1.863 25.891 6.082 1.00 39.97 116 VAL A O 1
ATOM 930 N N . MET A 1 117 ? 0.063 24.783 5.977 1.00 41.12 117 MET A N 1
ATOM 931 C CA . MET A 1 117 ? 0.898 25.861 6.505 1.00 41.12 117 MET A CA 1
ATOM 932 C C . MET A 1 117 ? 2.180 25.869 5.691 1.00 41.12 117 MET A C 1
ATOM 934 O O . MET A 1 117 ? 3.122 25.143 5.991 1.00 41.12 117 MET A O 1
ATOM 938 N N . VAL A 1 118 ? 2.208 26.696 4.648 1.00 36.00 118 VAL A N 1
ATOM 939 C CA . VAL A 1 118 ? 3.462 27.110 4.029 1.00 36.00 118 VAL A CA 1
ATOM 940 C C . VAL A 1 118 ? 3.461 28.624 3.891 1.00 36.00 118 VAL A C 1
ATOM 942 O O . VAL A 1 118 ? 2.748 29.207 3.085 1.00 36.00 118 VAL A O 1
ATOM 945 N N . SER A 1 119 ? 4.313 29.194 4.739 1.00 35.91 119 SER A N 1
ATOM 946 C CA . SER A 1 119 ? 5.224 30.299 4.468 1.00 35.91 119 SER A CA 1
ATOM 947 C C . SER A 1 119 ? 4.626 31.628 4.009 1.00 35.91 119 SER A C 1
ATOM 949 O O . SER A 1 119 ? 4.407 31.886 2.829 1.00 35.91 119 SER A O 1
ATOM 951 N N . ARG A 1 120 ? 4.512 32.549 4.973 1.00 36.84 120 ARG A N 1
ATOM 952 C CA . ARG A 1 120 ? 4.602 33.987 4.706 1.00 36.84 120 ARG A CA 1
ATOM 953 C C . ARG A 1 120 ? 6.035 34.320 4.280 1.00 36.84 120 ARG A C 1
ATOM 955 O O . ARG A 1 120 ? 6.817 34.777 5.101 1.00 36.84 120 ARG A O 1
ATOM 962 N N . ASN A 1 121 ? 6.347 34.145 3.003 1.00 38.94 121 ASN A N 1
ATOM 963 C CA . ASN A 1 121 ? 7.352 34.966 2.341 1.00 38.94 121 ASN A CA 1
ATOM 964 C C . ASN A 1 121 ? 6.645 35.718 1.213 1.00 38.94 121 ASN A C 1
ATOM 966 O O . ASN A 1 121 ? 6.254 35.137 0.213 1.00 38.94 121 ASN A O 1
ATOM 970 N N . GLN A 1 122 ? 6.398 36.996 1.501 1.00 40.41 122 GLN A N 1
ATOM 971 C CA . GLN A 1 122 ? 6.211 38.132 0.596 1.00 40.41 122 GLN A CA 1
ATOM 972 C C . GLN A 1 122 ? 5.665 37.847 -0.819 1.00 40.41 122 GLN A C 1
ATOM 974 O O . GLN A 1 122 ? 6.380 37.384 -1.696 1.00 40.41 122 GLN A O 1
ATOM 979 N N . GLY A 1 123 ? 4.426 38.304 -1.047 1.00 42.44 123 GLY A N 1
ATOM 980 C CA . GLY A 1 123 ? 3.936 38.721 -2.366 1.00 42.44 123 GLY A CA 1
ATOM 981 C C . GLY A 1 123 ? 3.208 37.651 -3.182 1.00 42.44 123 GLY A C 1
ATOM 982 O O . GLY A 1 123 ? 3.826 36.931 -3.953 1.00 42.44 123 GLY A O 1
ATOM 983 N N . GLY A 1 124 ? 1.874 37.619 -3.080 1.00 33.28 124 GLY A N 1
ATOM 984 C CA . GLY A 1 124 ? 1.001 36.900 -4.020 1.00 33.28 124 GLY A CA 1
ATOM 985 C C . GLY A 1 124 ? -0.019 35.988 -3.342 1.00 33.28 124 GLY A C 1
ATOM 986 O O . GLY A 1 124 ? 0.206 34.793 -3.190 1.00 33.28 124 GLY A O 1
ATOM 987 N N . MET A 1 125 ? -1.166 36.539 -2.936 1.00 32.41 125 MET A N 1
ATOM 988 C CA . MET A 1 125 ? -2.316 35.741 -2.497 1.00 32.41 125 MET A CA 1
ATOM 989 C C . MET A 1 125 ? -3.057 35.220 -3.733 1.00 32.41 125 MET A C 1
ATOM 991 O O . MET A 1 125 ? -3.785 35.975 -4.371 1.00 32.41 125 MET A O 1
ATOM 995 N N . ALA A 1 126 ? -2.893 33.939 -4.065 1.00 34.59 126 ALA A N 1
ATOM 996 C CA . ALA A 1 126 ? -3.785 33.237 -4.984 1.00 34.59 126 ALA A CA 1
ATOM 997 C C . ALA A 1 126 ? -4.671 32.276 -4.180 1.00 34.59 126 ALA A C 1
ATOM 999 O O . ALA A 1 126 ? -4.205 31.281 -3.626 1.00 34.59 126 ALA A O 1
ATOM 1000 N N . LEU A 1 127 ? -5.961 32.604 -4.092 1.00 32.59 127 LEU A N 1
ATOM 1001 C CA . LEU A 1 127 ? -6.993 31.744 -3.525 1.00 32.59 127 LEU A CA 1
ATOM 1002 C C . LEU A 1 127 ? -7.404 30.722 -4.596 1.00 32.59 127 LEU A C 1
ATOM 1004 O O . LEU A 1 127 ? -8.143 31.066 -5.513 1.00 32.59 127 LEU A O 1
ATOM 1008 N N . ILE A 1 128 ? -6.948 29.473 -4.494 1.00 38.62 128 ILE A N 1
ATOM 1009 C CA . ILE A 1 128 ? -7.439 28.395 -5.365 1.00 38.62 128 ILE A CA 1
ATOM 1010 C C . ILE A 1 128 ? -8.579 27.676 -4.634 1.00 38.62 128 ILE A C 1
ATOM 1012 O O . ILE A 1 128 ? -8.349 26.805 -3.796 1.00 38.62 128 ILE A O 1
ATOM 1016 N N . ARG A 1 129 ? -9.826 28.061 -4.938 1.00 33.97 129 ARG A N 1
ATOM 1017 C CA . ARG A 1 129 ? -11.006 27.215 -4.704 1.00 33.97 129 ARG A CA 1
ATOM 1018 C C . ARG A 1 129 ? -11.197 26.327 -5.931 1.00 33.97 129 ARG A C 1
ATOM 1020 O O . ARG A 1 129 ? -11.234 26.829 -7.049 1.00 33.97 129 ARG A O 1
ATOM 1027 N N . HIS A 1 130 ? -11.311 25.022 -5.700 1.00 43.19 130 HIS A N 1
ATOM 1028 C CA . HIS A 1 130 ? -11.772 24.066 -6.701 1.00 43.19 130 HIS A CA 1
ATOM 1029 C C . HIS A 1 130 ? -13.200 24.438 -7.104 1.00 43.19 130 HIS A C 1
ATOM 1031 O O . HIS A 1 130 ? -14.101 24.250 -6.298 1.00 43.19 130 HIS A O 1
ATOM 1037 N N . ASP A 1 131 ? -13.361 25.032 -8.286 1.00 41.16 131 ASP A N 1
ATOM 1038 C CA . ASP A 1 131 ? -14.435 24.745 -9.241 1.00 41.16 131 ASP A CA 1
ATOM 1039 C C . ASP A 1 131 ? -14.201 25.548 -10.538 1.00 41.16 131 ASP A C 1
ATOM 1041 O O . ASP A 1 131 ? -14.181 26.778 -10.516 1.00 41.16 131 ASP A O 1
ATOM 1045 N N . ARG A 1 132 ? -14.120 24.819 -11.667 1.00 31.97 132 ARG A N 1
ATOM 1046 C CA . ARG A 1 132 ? -14.013 25.231 -13.094 1.00 31.97 132 ARG A CA 1
ATOM 1047 C C . ARG A 1 132 ? -12.615 25.225 -13.740 1.00 31.97 132 ARG A C 1
ATOM 1049 O O . ARG A 1 132 ? -11.614 25.633 -13.168 1.00 31.97 132 ARG A O 1
ATOM 1056 N N . ILE A 1 133 ? -12.611 24.710 -14.970 1.00 38.84 133 ILE A N 1
ATOM 1057 C CA . ILE A 1 133 ? -11.489 24.493 -15.894 1.00 38.84 133 ILE A CA 1
ATOM 1058 C C . ILE A 1 133 ? -11.292 25.753 -16.784 1.00 38.84 133 ILE A C 1
ATOM 1060 O O . ILE A 1 133 ? -12.283 26.422 -17.069 1.00 38.84 133 ILE A O 1
ATOM 1064 N N . ILE A 1 134 ? -10.059 25.929 -17.311 1.00 35.56 134 ILE A N 1
ATOM 1065 C CA . ILE A 1 134 ? -9.569 26.744 -18.471 1.00 35.56 134 ILE A CA 1
ATOM 1066 C C . ILE A 1 134 ? -9.500 28.274 -18.188 1.00 35.56 134 ILE A C 1
ATOM 1068 O O . ILE A 1 134 ? -10.465 28.841 -17.702 1.00 35.56 134 ILE A O 1
ATOM 1072 N N . ASP A 1 135 ? -8.381 29.012 -18.308 1.00 32.16 135 ASP A N 1
ATOM 1073 C CA . ASP A 1 135 ? -7.449 29.176 -19.440 1.00 32.16 135 ASP A CA 1
ATOM 1074 C C . ASP A 1 135 ? -5.976 29.393 -19.044 1.00 32.16 135 ASP A C 1
ATOM 1076 O O . ASP A 1 135 ? -5.639 30.102 -18.096 1.00 32.16 135 ASP A O 1
ATOM 1080 N N . TRP A 1 136 ? -5.087 28.814 -19.855 1.00 40.06 136 TRP A N 1
ATOM 1081 C CA . TRP A 1 136 ? -3.670 29.158 -19.928 1.00 40.06 136 TRP A CA 1
ATOM 1082 C C . TRP A 1 136 ? -3.510 30.376 -20.842 1.00 40.06 136 TRP A C 1
ATOM 1084 O O . TRP A 1 136 ? -3.674 30.258 -22.053 1.00 40.06 136 TRP A O 1
ATOM 1094 N N . HIS A 1 137 ? -3.108 31.521 -20.291 1.00 31.66 137 HIS A N 1
ATOM 1095 C CA . HIS A 1 137 ? -2.508 32.589 -21.088 1.00 31.66 137 HIS A CA 1
ATOM 1096 C C . HIS A 1 137 ? -1.121 32.904 -20.534 1.00 31.66 137 HIS A C 1
ATOM 1098 O O . HIS A 1 137 ? -0.959 33.549 -19.500 1.00 31.66 137 HIS A O 1
ATOM 1104 N N . VAL A 1 138 ? -0.101 32.412 -21.235 1.00 41.00 138 VAL A N 1
ATOM 1105 C CA . VAL A 1 138 ? 1.277 32.864 -21.055 1.00 41.00 138 VAL A CA 1
ATOM 1106 C C . VAL A 1 138 ? 1.392 34.198 -21.782 1.00 41.00 138 VAL A C 1
ATOM 1108 O O . VAL A 1 138 ? 1.222 34.254 -22.996 1.00 41.00 138 VAL A O 1
ATOM 1111 N N . SER A 1 139 ? 1.690 35.268 -21.052 1.00 34.12 139 SER A N 1
ATOM 1112 C CA . SER A 1 139 ? 2.337 36.438 -21.637 1.00 34.12 139 SER A CA 1
ATOM 1113 C C . SER A 1 139 ? 3.525 36.794 -20.762 1.00 34.12 139 SER A C 1
ATOM 1115 O O . SER A 1 139 ? 3.413 37.434 -19.721 1.00 34.12 139 SER A O 1
ATOM 1117 N N . SER A 1 140 ? 4.670 36.268 -21.171 1.00 42.56 140 SER A N 1
ATOM 1118 C CA . SER A 1 140 ? 5.983 36.647 -20.685 1.00 42.56 140 SER A CA 1
ATOM 1119 C C . SER A 1 140 ? 6.324 38.051 -21.172 1.00 42.56 140 SER A C 1
ATOM 1121 O O . SER A 1 140 ? 6.527 38.245 -22.368 1.00 42.56 140 SER A O 1
ATOM 1123 N N . THR A 1 141 ? 6.495 38.988 -20.248 1.00 38.75 141 THR A N 1
ATOM 1124 C CA . THR A 1 141 ? 7.428 40.103 -20.426 1.00 38.75 141 THR A CA 1
ATOM 1125 C C . THR A 1 141 ? 8.241 40.236 -19.153 1.00 38.75 141 THR A C 1
ATOM 1127 O O . THR A 1 141 ? 7.729 40.612 -18.100 1.00 38.75 141 THR A O 1
ATOM 1130 N N . LEU A 1 142 ? 9.513 39.855 -19.274 1.00 40.84 142 LEU A N 1
ATOM 1131 C CA . LEU A 1 142 ? 10.578 40.406 -18.457 1.00 40.84 142 LEU A CA 1
ATOM 1132 C C . LEU A 1 142 ? 10.489 41.935 -18.507 1.00 40.84 142 LEU A C 1
ATOM 1134 O O . LEU A 1 142 ? 10.361 42.484 -19.597 1.00 40.84 142 LEU A O 1
ATOM 1138 N N . ASP A 1 143 ? 10.680 42.590 -17.367 1.00 35.00 143 ASP A N 1
ATOM 1139 C CA . ASP A 1 143 ? 11.647 43.681 -17.345 1.00 35.00 143 ASP A CA 1
ATOM 1140 C C . ASP A 1 143 ? 12.381 43.701 -16.003 1.00 35.00 143 ASP A C 1
ATOM 1142 O O . ASP A 1 143 ? 11.791 43.743 -14.921 1.00 35.00 143 ASP A O 1
ATOM 1146 N N . LEU A 1 144 ? 13.698 43.567 -16.110 1.00 38.03 144 LEU A N 1
ATOM 1147 C CA . LEU A 1 144 ? 14.670 43.783 -15.051 1.00 38.03 144 LEU A CA 1
ATOM 1148 C C . LEU A 1 144 ? 15.105 45.254 -15.125 1.00 38.03 144 LEU A C 1
ATOM 1150 O O . LEU A 1 144 ? 15.164 45.824 -16.207 1.00 38.03 144 LEU A O 1
ATOM 1154 N N . THR A 1 145 ? 15.537 45.794 -13.983 1.00 39.25 145 THR A N 1
ATOM 1155 C CA . THR A 1 145 ? 16.344 47.024 -13.805 1.00 39.25 145 THR A CA 1
ATOM 1156 C C . THR A 1 145 ? 15.638 48.387 -13.887 1.00 39.25 145 THR A C 1
ATOM 1158 O O . THR A 1 145 ? 15.301 48.876 -14.957 1.00 39.25 145 THR A O 1
ATOM 1161 N N . ASN A 1 146 ? 15.489 49.050 -12.728 1.00 35.62 146 ASN A N 1
ATOM 1162 C CA . ASN A 1 146 ? 16.262 50.259 -12.378 1.00 35.62 146 ASN A CA 1
ATOM 1163 C C . ASN A 1 146 ? 15.845 50.825 -11.002 1.00 35.62 146 ASN A C 1
ATOM 1165 O O . ASN A 1 146 ? 14.810 51.477 -10.876 1.00 35.62 146 ASN A O 1
ATOM 1169 N N . PHE A 1 147 ? 16.693 50.596 -9.997 1.00 37.91 147 PHE A N 1
ATOM 1170 C CA . PHE A 1 147 ? 17.033 51.551 -8.939 1.00 37.91 147 PHE A CA 1
ATOM 1171 C C . PHE A 1 147 ? 18.552 51.528 -8.787 1.00 37.91 147 PHE A C 1
ATOM 1173 O O . PHE A 1 147 ? 19.116 50.412 -8.896 1.00 37.91 147 PHE A O 1
#

Secondary structure (DSSP, 8-state):
---------HHHHHHHHHHHHHHHHHHHHTTT-SS-EEEEHHHHTT---TT--EEEEEE--GGGHHHHHHHHHHHHTTSSS-EEEEEES-GGGS-HHHHHH-EEEE--HHHHTT-------SS------S-----------------

Solvent-accessible surface area (backbone atoms only — not comparable to full-atom values): 9500 Å² total; per-residue (Å²): 134,85,79,78,79,78,83,68,49,72,68,54,52,51,48,53,51,51,54,52,53,52,51,51,49,47,34,63,55,37,56,90,40,94,42,36,32,28,34,21,53,41,64,50,65,71,69,54,57,98,84,56,52,49,39,35,41,36,51,40,58,72,96,44,41,69,62,50,49,54,54,46,50,64,52,46,67,79,49,95,62,63,66,47,81,47,74,35,63,59,76,88,81,54,58,67,72,48,66,76,24,60,35,88,49,30,70,30,78,81,60,62,73,75,71,80,77,78,76,97,71,82,89,81,93,77,86,84,71,95,77,89,83,91,82,92,80,88,78,91,73,88,83,82,90,90,134